Protein AF-A0A0B5AIT6-F1 (afdb_monomer_lite)

Foldseek 3Di:
DDLLVLLVVQCPVDLQSSLQCVCVVVVHPKDWDPPPAIATEHADPVSQVSQQSNVVSNVPANGPCRVRVNNYHYDD

Organism: NCBI:txid1508404

pLDDT: mean 92.34, std 5.12, range [65.25, 96.94]

Radius of gyration: 11.15 Å; chains: 1; bounding box: 22×30×24 Å

InterPro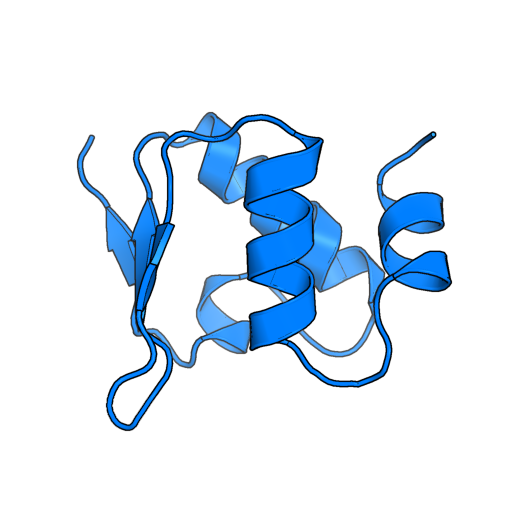 domains:
  IPR045640 Protein of unknown function DUF6407 [PF19945] (13-76)

Structure (mmCIF, N/CA/C/O backbone):
data_AF-A0A0B5AIT6-F1
#
_entry.id   AF-A0A0B5AIT6-F1
#
loop_
_atom_site.group_PDB
_atom_site.id
_atom_site.type_symbol
_atom_site.label_atom_id
_atom_site.label_alt_id
_atom_site.label_comp_id
_atom_site.label_asym_id
_atom_site.label_entity_id
_atom_site.label_seq_id
_atom_site.pdbx_PDB_ins_code
_atom_site.Cartn_x
_atom_site.Cartn_y
_atom_site.Cartn_z
_atom_site.occupancy
_atom_site.B_iso_or_equiv
_atom_site.auth_seq_id
_atom_site.auth_comp_id
_atom_site.auth_asym_id
_atom_site.auth_atom_id
_atom_site.pdbx_PDB_model_num
ATOM 1 N N . MET A 1 1 ? -1.078 17.008 -5.147 1.00 65.25 1 MET A N 1
ATOM 2 C CA . MET A 1 1 ? -1.485 16.251 -3.948 1.00 65.25 1 MET A CA 1
ATOM 3 C C . MET A 1 1 ? -0.269 15.476 -3.463 1.00 65.25 1 MET A C 1
ATOM 5 O O . MET A 1 1 ? 0.412 14.902 -4.305 1.00 65.25 1 MET A O 1
ATOM 9 N N . ASN A 1 2 ? 0.080 15.546 -2.177 1.00 82.25 2 ASN A N 1
ATOM 10 C CA . ASN A 1 2 ? 1.160 14.731 -1.602 1.00 82.25 2 ASN A CA 1
ATOM 11 C C . ASN A 1 2 ? 0.574 13.458 -0.951 1.00 82.25 2 ASN A C 1
ATOM 13 O O . ASN A 1 2 ? -0.641 13.365 -0.782 1.00 82.25 2 ASN A O 1
ATOM 17 N N . PHE A 1 3 ? 1.421 12.480 -0.613 1.00 80.50 3 PHE A N 1
ATOM 18 C CA . PHE A 1 3 ? 0.980 11.181 -0.078 1.00 80.50 3 PHE A CA 1
ATOM 19 C C . PHE A 1 3 ? 0.174 11.312 1.222 1.00 80.50 3 PHE A C 1
ATOM 21 O O . PHE A 1 3 ? -0.834 10.639 1.393 1.00 80.50 3 PHE A O 1
ATOM 28 N N . GLU A 1 4 ? 0.581 12.222 2.108 1.00 84.81 4 GLU A N 1
ATOM 29 C CA . GLU A 1 4 ? -0.093 12.454 3.390 1.00 84.81 4 GLU A CA 1
ATOM 30 C C . GLU A 1 4 ? -1.497 13.035 3.219 1.00 84.81 4 GLU A C 1
ATOM 32 O O . GLU A 1 4 ? -2.412 12.684 3.962 1.00 84.81 4 GLU A O 1
ATOM 37 N N . GLN A 1 5 ? -1.674 13.932 2.248 1.00 87.56 5 GLN A N 1
ATOM 38 C CA . GLN A 1 5 ? -2.977 14.503 1.944 1.00 87.56 5 GLN A CA 1
ATOM 39 C C . GLN A 1 5 ? -3.898 13.457 1.316 1.00 87.56 5 GLN A C 1
ATOM 41 O O . GLN A 1 5 ? -5.037 13.340 1.753 1.00 87.56 5 GLN A O 1
ATOM 46 N N . PHE A 1 6 ? -3.389 12.649 0.378 1.00 91.00 6 PHE A N 1
ATOM 47 C CA . PHE A 1 6 ? -4.152 11.534 -0.188 1.00 91.00 6 PHE A CA 1
ATOM 48 C C . PHE A 1 6 ? -4.593 10.558 0.913 1.00 91.00 6 PHE A C 1
ATOM 50 O O . PHE A 1 6 ? -5.777 10.269 1.046 1.00 91.00 6 PHE A O 1
ATOM 57 N N . ALA A 1 7 ? -3.663 10.106 1.761 1.00 88.81 7 ALA A N 1
ATOM 58 C CA . ALA A 1 7 ? -3.971 9.189 2.855 1.00 88.81 7 ALA A CA 1
ATOM 59 C C . ALA A 1 7 ? -5.057 9.743 3.788 1.00 88.81 7 ALA A C 1
ATOM 61 O O . ALA A 1 7 ? -6.013 9.043 4.091 1.00 88.81 7 ALA A O 1
ATOM 62 N N . LYS A 1 8 ? -4.971 11.015 4.190 1.00 86.12 8 LYS A N 1
ATOM 63 C CA . LYS A 1 8 ? -5.970 11.633 5.079 1.00 86.12 8 LYS A CA 1
ATOM 64 C C . LYS A 1 8 ? -7.346 11.816 4.446 1.00 86.12 8 LYS A C 1
ATOM 66 O O . LYS A 1 8 ? -8.342 11.743 5.157 1.00 86.12 8 LYS A O 1
ATOM 71 N N . GLU A 1 9 ? -7.405 12.120 3.153 1.00 90.12 9 GLU A N 1
ATOM 72 C CA . GLU A 1 9 ? -8.668 12.383 2.451 1.00 90.12 9 GLU A CA 1
ATOM 73 C C . GLU A 1 9 ? -9.384 11.082 2.054 1.00 90.12 9 GLU A C 1
ATOM 75 O O . GLU A 1 9 ? -10.614 11.022 2.090 1.00 90.12 9 GLU A O 1
ATOM 80 N N . HIS A 1 10 ? -8.619 10.038 1.724 1.00 90.56 10 HIS A N 1
ATOM 81 C CA . HIS A 1 10 ? -9.140 8.799 1.145 1.00 90.56 10 HIS A CA 1
ATOM 82 C C . HIS A 1 10 ? -9.199 7.627 2.133 1.00 90.56 10 HIS A C 1
ATOM 84 O O . HIS A 1 10 ? -10.015 6.718 1.969 1.00 90.56 10 HIS A O 1
ATOM 90 N N . PHE A 1 11 ? -8.388 7.623 3.196 1.00 91.06 11 PHE A N 1
ATOM 91 C CA . PHE A 1 11 ? -8.461 6.561 4.194 1.00 91.06 11 PHE A CA 1
ATOM 92 C C . PHE A 1 11 ? -9.675 6.747 5.116 1.00 91.06 11 PHE A C 1
ATOM 94 O O . PHE A 1 11 ? -9.683 7.577 6.022 1.00 91.06 11 PHE A O 1
ATOM 101 N N . GLN A 1 12 ? -10.707 5.931 4.893 1.00 90.56 12 GLN A N 1
ATOM 102 C CA . GLN A 1 12 ? -11.961 5.934 5.661 1.00 90.56 12 GLN A CA 1
ATOM 103 C C . GLN A 1 12 ? -12.093 4.708 6.585 1.00 90.56 12 GLN A C 1
ATOM 105 O O . GLN A 1 12 ? -13.195 4.217 6.824 1.00 90.56 12 GLN A O 1
ATOM 110 N N . GLY A 1 13 ? -10.967 4.161 7.062 1.00 87.81 13 GLY A N 1
ATOM 111 C CA . GLY A 1 13 ? -10.934 2.955 7.903 1.00 87.81 13 GLY A CA 1
ATOM 112 C C . GLY A 1 13 ? -11.112 1.634 7.141 1.00 87.81 13 GLY A C 1
ATOM 113 O O . GLY A 1 13 ? -11.188 0.574 7.755 1.00 87.81 13 GLY A O 1
ATOM 114 N N . ASN A 1 14 ? -11.182 1.667 5.804 1.00 92.00 14 ASN A N 1
ATOM 115 C CA . ASN A 1 14 ? -11.222 0.472 4.959 1.00 92.00 14 ASN A CA 1
ATOM 116 C C . ASN A 1 14 ? -9.936 0.363 4.130 1.00 92.00 14 ASN A C 1
ATOM 118 O O . ASN A 1 14 ? -9.819 0.969 3.064 1.00 92.00 14 ASN A O 1
ATOM 122 N N . LEU A 1 15 ? -8.987 -0.438 4.621 1.00 92.62 15 LEU A N 1
ATOM 123 C CA . LEU A 1 15 ? -7.668 -0.619 4.012 1.00 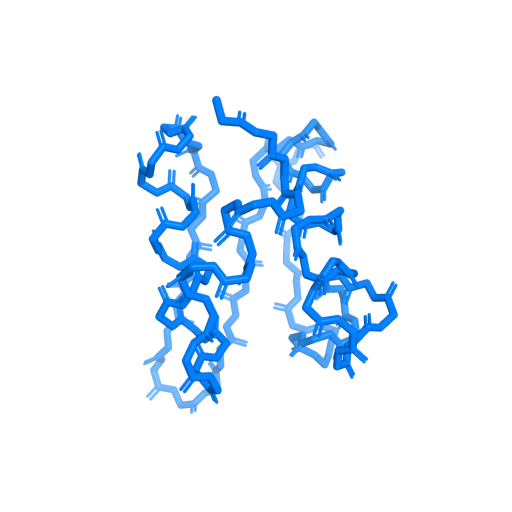92.62 15 LEU A CA 1
ATOM 124 C C . LEU A 1 15 ? -7.733 -1.113 2.559 1.00 92.62 15 LEU A C 1
ATOM 126 O O . LEU A 1 15 ? -7.031 -0.590 1.701 1.00 92.62 15 LEU A O 1
ATOM 130 N N . VAL A 1 16 ? -8.577 -2.104 2.261 1.00 93.19 16 VAL A N 1
ATOM 131 C CA . VAL A 1 16 ? -8.638 -2.695 0.913 1.00 93.19 16 VAL A CA 1
ATOM 132 C C . VAL A 1 16 ? -9.169 -1.690 -0.102 1.00 93.19 16 VAL A C 1
ATOM 134 O O . VAL A 1 16 ? -8.633 -1.581 -1.203 1.00 93.19 16 VAL A O 1
ATOM 137 N N . SER A 1 17 ? -10.202 -0.933 0.272 1.00 94.31 17 SER A N 1
ATOM 138 C CA . SER A 1 17 ? -10.750 0.121 -0.587 1.00 94.31 17 SER A CA 1
ATOM 139 C C . SER A 1 17 ? -9.723 1.229 -0.807 1.00 94.31 17 SER A C 1
ATOM 141 O O . SER A 1 17 ? -9.523 1.646 -1.942 1.00 94.31 17 SER A O 1
ATOM 143 N N . PHE A 1 18 ? -9.008 1.621 0.251 1.00 95.50 18 PHE A N 1
ATOM 144 C CA . PHE A 1 18 ? -7.931 2.605 0.175 1.00 95.50 18 PHE A CA 1
ATOM 145 C C . PHE A 1 18 ? -6.794 2.166 -0.756 1.00 95.50 18 PHE A C 1
ATOM 147 O O . PHE A 1 18 ? -6.365 2.938 -1.609 1.00 95.50 18 PHE A O 1
ATOM 154 N N . ILE A 1 19 ? -6.334 0.915 -0.648 1.00 95.19 19 ILE A N 1
ATOM 155 C CA . ILE A 1 19 ? -5.291 0.381 -1.532 1.00 95.19 19 ILE A CA 1
ATOM 156 C C . ILE A 1 19 ? -5.789 0.323 -2.976 1.00 95.19 19 ILE A C 1
ATOM 158 O O . ILE A 1 19 ? -5.069 0.752 -3.868 1.00 95.19 19 ILE A O 1
ATOM 162 N N . ARG A 1 20 ? -7.017 -0.149 -3.231 1.00 95.75 20 ARG A N 1
ATOM 163 C CA . ARG A 1 20 ? -7.590 -0.157 -4.591 1.00 95.75 20 ARG A CA 1
ATOM 164 C C . ARG A 1 20 ? -7.634 1.237 -5.201 1.00 95.75 20 ARG A C 1
ATOM 166 O O . ARG A 1 20 ? -7.268 1.401 -6.359 1.00 95.75 20 ARG A O 1
ATOM 173 N N . GLU A 1 21 ? -8.053 2.225 -4.422 1.00 95.31 21 GLU A N 1
ATOM 174 C CA . GLU A 1 21 ? -8.108 3.611 -4.872 1.00 95.31 21 GLU A CA 1
ATOM 175 C C . GLU A 1 21 ? -6.710 4.187 -5.122 1.00 95.31 21 GLU A C 1
ATOM 177 O O . GLU A 1 21 ? -6.497 4.845 -6.135 1.00 95.31 21 GLU A O 1
ATOM 182 N N . ALA A 1 22 ? -5.733 3.894 -4.260 1.00 95.19 22 ALA A N 1
ATOM 183 C CA . ALA A 1 22 ? -4.344 4.284 -4.478 1.00 95.19 22 ALA A CA 1
ATOM 184 C C . ALA A 1 22 ? -3.767 3.666 -5.762 1.00 95.19 22 ALA A C 1
ATOM 186 O O . ALA A 1 22 ? -3.141 4.368 -6.556 1.00 95.19 22 ALA A O 1
ATOM 187 N N . LEU A 1 23 ? -3.995 2.369 -5.983 1.00 95.81 23 LEU A N 1
ATOM 188 C CA . LEU A 1 23 ? -3.550 1.663 -7.183 1.00 95.81 23 LEU A CA 1
ATOM 189 C C . LEU A 1 23 ? -4.128 2.303 -8.455 1.00 95.81 23 LEU A C 1
ATOM 191 O O . LEU A 1 23 ? -3.382 2.555 -9.399 1.00 95.81 23 LEU A O 1
ATOM 195 N N . ASP A 1 24 ? -5.425 2.623 -8.457 1.00 95.50 24 ASP A N 1
ATOM 196 C CA . ASP A 1 24 ? -6.105 3.264 -9.590 1.00 95.50 24 ASP A CA 1
ATOM 197 C C . ASP A 1 24 ? -5.636 4.714 -9.803 1.00 95.50 24 ASP A C 1
ATOM 199 O O . ASP A 1 24 ? -5.221 5.092 -10.901 1.00 95.50 24 ASP A O 1
ATOM 203 N N . PHE A 1 25 ? -5.603 5.522 -8.738 1.00 94.38 25 PHE A N 1
ATOM 204 C CA . PHE A 1 25 ? -5.234 6.939 -8.797 1.00 94.38 25 PHE A CA 1
ATOM 205 C C . PHE A 1 25 ? -3.802 7.156 -9.299 1.00 94.38 25 PHE A C 1
ATOM 207 O O . PHE A 1 25 ? -3.550 8.047 -10.112 1.00 94.38 25 PHE A O 1
ATOM 214 N N . TYR A 1 26 ? -2.859 6.337 -8.828 1.00 93.31 26 TYR A N 1
ATOM 215 C CA . TYR A 1 26 ? -1.458 6.396 -9.244 1.00 93.31 26 TYR A CA 1
ATOM 216 C C . TYR A 1 26 ? -1.157 5.541 -10.485 1.00 93.31 26 TYR A C 1
ATOM 218 O O . TYR A 1 26 ? -0.002 5.494 -10.908 1.00 93.31 26 TYR A O 1
ATOM 226 N N . GLN A 1 27 ? -2.176 4.914 -11.087 1.00 95.06 27 GLN A N 1
ATOM 227 C CA . GLN A 1 27 ? -2.068 4.069 -12.283 1.00 95.06 27 GLN A CA 1
ATOM 228 C C . GLN A 1 27 ? -1.005 2.969 -12.145 1.00 95.06 27 GLN A C 1
ATOM 230 O O . GLN A 1 27 ? -0.209 2.725 -13.056 1.00 95.06 27 GLN A O 1
ATOM 235 N N . MET A 1 28 ? -0.975 2.328 -10.978 1.00 95.38 28 MET A N 1
ATOM 236 C CA . MET A 1 28 ? -0.066 1.226 -10.682 1.00 95.38 28 MET A CA 1
ATOM 237 C C . MET A 1 28 ? -0.484 -0.046 -11.420 1.00 95.38 28 MET A C 1
ATOM 239 O O . MET A 1 28 ? -1.660 -0.262 -11.712 1.00 95.38 28 MET A O 1
ATOM 243 N N . LYS A 1 29 ? 0.485 -0.919 -11.692 1.00 96.56 29 LYS A N 1
ATOM 244 C CA . LYS A 1 29 ? 0.231 -2.258 -12.243 1.00 96.56 29 LYS A CA 1
ATOM 245 C C . LYS A 1 29 ? -0.062 -3.299 -11.165 1.00 96.56 29 LYS A C 1
ATOM 247 O O . LYS A 1 29 ? -0.667 -4.330 -11.461 1.00 96.56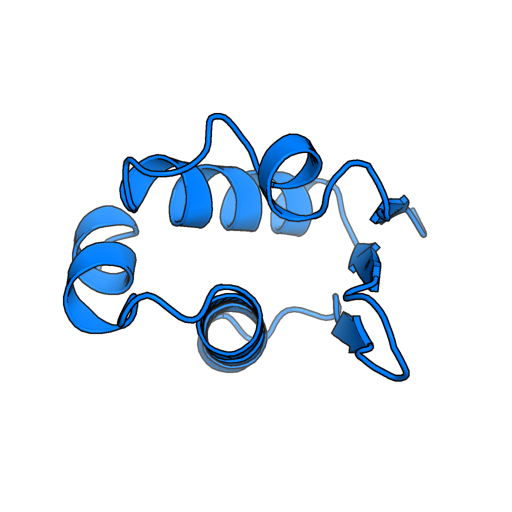 29 LYS A O 1
ATOM 252 N N . SER A 1 30 ? 0.367 -3.034 -9.933 1.00 96.62 30 SER A N 1
ATOM 253 C CA . SER A 1 30 ? 0.012 -3.826 -8.757 1.00 96.62 30 SER A CA 1
ATOM 254 C C . SER A 1 30 ? -1.506 -3.941 -8.591 1.00 96.62 30 SER A C 1
ATOM 256 O O . SER A 1 30 ? -2.265 -3.055 -8.981 1.00 96.62 30 SER A O 1
ATOM 258 N N . HIS A 1 31 ? -1.964 -5.034 -7.990 1.00 96.69 31 HIS A N 1
ATOM 259 C CA . HIS A 1 31 ? -3.387 -5.275 -7.742 1.00 96.69 31 HIS A CA 1
ATOM 260 C C . HIS A 1 31 ? -3.612 -5.978 -6.405 1.00 96.69 31 HIS A C 1
ATOM 262 O O . HIS A 1 31 ? -2.714 -6.620 -5.865 1.00 96.69 31 HIS A O 1
ATOM 268 N N . ILE A 1 32 ? -4.825 -5.846 -5.867 1.00 95.44 32 ILE A N 1
ATOM 269 C CA . ILE A 1 32 ? -5.237 -6.480 -4.613 1.00 95.44 32 ILE A CA 1
ATOM 270 C C . ILE A 1 32 ? -6.496 -7.319 -4.827 1.00 95.44 32 ILE A C 1
ATOM 272 O O . ILE A 1 32 ? -7.551 -6.821 -5.244 1.00 95.44 32 ILE A O 1
ATOM 276 N N . GLU A 1 33 ? -6.386 -8.601 -4.510 1.00 94.81 33 GLU A N 1
ATOM 277 C CA . GLU A 1 33 ? -7.492 -9.551 -4.534 1.00 94.81 33 GLU A CA 1
ATOM 278 C C . GLU A 1 33 ? -8.096 -9.678 -3.135 1.00 94.81 33 GLU A C 1
ATOM 280 O O . GLU A 1 33 ? -7.417 -9.490 -2.129 1.00 94.81 33 GLU A O 1
ATOM 285 N N . GLN A 1 34 ? -9.402 -9.937 -3.060 1.00 88.19 34 GLN A N 1
ATOM 286 C CA . GLN A 1 34 ? -10.118 -10.080 -1.791 1.00 88.19 34 GLN A CA 1
ATOM 287 C C . GLN A 1 34 ? -11.230 -11.119 -1.958 1.00 88.19 34 GLN A C 1
ATOM 289 O O . GLN A 1 34 ? -12.405 -10.769 -2.054 1.00 88.19 34 GLN A O 1
ATOM 294 N N . GLU A 1 35 ? -10.859 -12.397 -2.050 1.00 77.00 35 GLU A N 1
ATOM 295 C CA . GLU A 1 35 ? -11.839 -13.494 -2.047 1.00 77.00 35 GLU A CA 1
ATOM 296 C C . GLU A 1 35 ? -12.296 -13.840 -0.621 1.00 77.00 35 GLU A C 1
ATOM 298 O O . GLU A 1 35 ? -13.484 -14.041 -0.379 1.00 77.00 35 GLU A O 1
ATOM 303 N N . GLN A 1 36 ? -11.366 -13.871 0.338 1.00 80.94 36 GLN A N 1
ATOM 304 C CA . GLN A 1 36 ? -11.642 -14.094 1.766 1.00 80.94 36 GLN A CA 1
ATOM 305 C C . GLN A 1 36 ? -10.792 -13.154 2.616 1.00 80.94 36 GLN A C 1
ATOM 307 O O . GLN A 1 36 ? -11.314 -12.375 3.410 1.00 80.94 36 GLN A O 1
ATOM 312 N N . GLU A 1 37 ? -9.486 -13.170 2.368 1.00 89.31 37 GLU A N 1
ATOM 313 C CA . GLU A 1 37 ? -8.517 -12.255 2.956 1.00 89.31 37 GLU A CA 1
ATOM 314 C C . GLU A 1 37 ? -7.871 -11.424 1.843 1.00 89.31 37 GLU A C 1
ATOM 316 O O . GLU A 1 37 ? -7.762 -11.904 0.710 1.00 89.31 37 GLU A O 1
ATOM 321 N N . PRO A 1 38 ? -7.482 -10.170 2.120 1.00 92.62 38 PRO A N 1
ATOM 322 C CA . PRO A 1 38 ? -6.805 -9.356 1.130 1.00 92.62 38 PRO A CA 1
ATOM 323 C C . PRO A 1 38 ? -5.414 -9.915 0.827 1.00 92.62 38 PRO A C 1
ATOM 325 O O . PRO A 1 38 ? -4.636 -10.174 1.747 1.00 92.62 38 PRO A O 1
ATOM 328 N N . HIS A 1 39 ? -5.101 -10.050 -0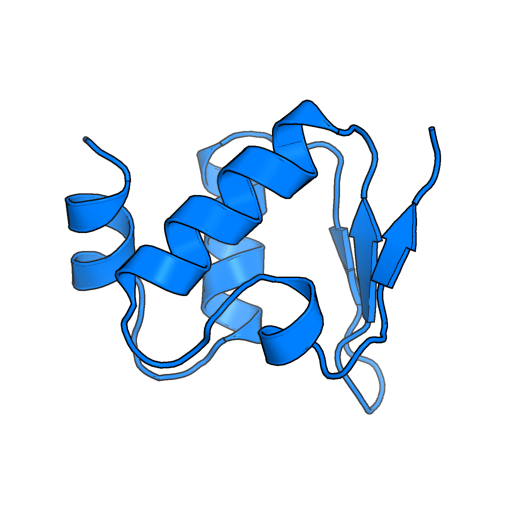.460 1.00 95.50 39 HIS A N 1
ATOM 329 C CA . HIS A 1 39 ? -3.784 -10.454 -0.951 1.00 95.50 39 HIS A CA 1
ATOM 330 C C . HIS A 1 39 ? -3.287 -9.443 -1.981 1.00 95.50 39 HIS A C 1
ATOM 332 O O . HIS A 1 39 ? -3.977 -9.149 -2.959 1.00 95.50 39 HIS A O 1
ATOM 338 N N . LEU A 1 40 ? -2.101 -8.884 -1.748 1.00 96.38 40 LEU A N 1
ATOM 339 C CA . LEU A 1 40 ? -1.512 -7.833 -2.574 1.00 96.38 40 LEU A CA 1
ATOM 340 C C . LEU A 1 40 ? -0.452 -8.410 -3.514 1.00 96.38 40 LEU A C 1
ATOM 342 O O . LEU A 1 40 ? 0.474 -9.090 -3.079 1.00 96.38 40 LEU A O 1
ATOM 346 N N . TYR A 1 41 ? -0.549 -8.082 -4.794 1.00 96.69 41 TYR A N 1
ATOM 347 C CA . TYR A 1 41 ? 0.397 -8.477 -5.830 1.00 96.69 41 TYR A CA 1
ATOM 348 C C . TYR A 1 41 ? 1.126 -7.236 -6.336 1.00 96.69 41 TYR A C 1
ATOM 350 O O . TYR A 1 41 ? 0.512 -6.352 -6.934 1.00 96.69 41 TYR A O 1
ATOM 358 N N . LEU A 1 42 ? 2.430 -7.172 -6.078 1.00 96.94 42 LEU A N 1
ATOM 359 C CA . LEU A 1 42 ? 3.299 -6.043 -6.383 1.00 96.94 42 LEU A CA 1
ATOM 360 C C . LEU A 1 42 ? 4.051 -6.257 -7.699 1.00 96.94 42 LEU A C 1
ATOM 362 O O . LEU A 1 42 ? 4.780 -7.240 -7.844 1.00 96.94 42 LEU A O 1
ATOM 366 N N . ASP A 1 43 ? 3.917 -5.318 -8.635 1.00 96.94 43 ASP A N 1
ATOM 367 C CA . ASP A 1 43 ? 4.572 -5.372 -9.955 1.00 96.94 43 ASP A CA 1
ATOM 368 C C . ASP A 1 43 ? 5.970 -4.727 -9.951 1.00 96.94 43 ASP A C 1
ATOM 370 O O . ASP A 1 43 ? 6.797 -5.010 -10.813 1.00 96.94 43 ASP A O 1
ATOM 374 N N . SER A 1 44 ? 6.278 -3.866 -8.972 1.00 96.50 44 SER A N 1
ATOM 375 C CA . SER A 1 44 ? 7.611 -3.266 -8.844 1.00 96.50 44 SER A CA 1
ATOM 376 C C . SER A 1 44 ? 7.949 -2.796 -7.426 1.00 96.50 44 SER A C 1
ATOM 378 O O . SER A 1 44 ? 7.071 -2.429 -6.644 1.00 96.50 44 SER A O 1
ATOM 380 N N . ILE A 1 45 ? 9.252 -2.688 -7.137 1.00 96.25 45 ILE A N 1
ATOM 381 C CA . ILE A 1 45 ? 9.784 -2.078 -5.901 1.00 96.25 45 ILE A CA 1
ATOM 382 C C . ILE A 1 45 ? 9.304 -0.624 -5.738 1.00 96.25 45 ILE A C 1
ATOM 384 O O . ILE A 1 45 ? 9.129 -0.131 -4.625 1.00 96.25 45 ILE A O 1
ATOM 388 N N . ALA A 1 46 ? 9.116 0.100 -6.846 1.00 95.62 46 ALA A N 1
ATOM 389 C CA . ALA A 1 46 ? 8.661 1.487 -6.803 1.00 95.62 46 ALA A CA 1
ATOM 390 C C . ALA A 1 46 ? 7.219 1.595 -6.282 1.00 95.62 46 ALA A C 1
ATOM 392 O O . ALA A 1 46 ? 6.931 2.465 -5.460 1.00 95.62 46 ALA A O 1
ATOM 393 N N . GLU A 1 47 ? 6.342 0.694 -6.727 1.00 95.56 47 GLU A N 1
ATOM 394 C CA . GLU A 1 47 ? 4.951 0.619 -6.275 1.00 95.56 47 GLU A CA 1
ATOM 395 C C . GLU A 1 47 ? 4.866 0.158 -4.816 1.00 95.56 47 GLU A C 1
ATOM 397 O O . GLU A 1 47 ? 4.140 0.773 -4.038 1.00 95.56 47 GLU A O 1
ATOM 402 N N . GLU A 1 48 ? 5.683 -0.823 -4.406 1.00 96.31 48 GLU A N 1
ATOM 403 C CA . GLU A 1 48 ? 5.798 -1.239 -2.998 1.00 96.31 48 GLU A CA 1
ATOM 404 C C . GLU A 1 48 ? 6.142 -0.055 -2.091 1.00 96.31 48 GLU A C 1
ATOM 406 O O . GLU A 1 48 ? 5.430 0.236 -1.134 1.00 96.31 48 GLU A O 1
ATOM 411 N N . ASN A 1 49 ? 7.194 0.692 -2.436 1.00 95.62 49 ASN A N 1
ATOM 412 C CA . ASN A 1 49 ? 7.611 1.857 -1.661 1.00 95.62 49 ASN A CA 1
ATOM 413 C C . ASN A 1 49 ? 6.537 2.950 -1.624 1.00 95.62 49 ASN A C 1
ATOM 415 O O . ASN A 1 49 ? 6.391 3.634 -0.610 1.00 95.62 49 ASN A O 1
ATOM 419 N N . MET A 1 50 ? 5.796 3.154 -2.716 1.00 94.06 50 MET A N 1
ATOM 420 C CA . MET A 1 50 ? 4.716 4.139 -2.737 1.00 94.06 50 MET A CA 1
ATOM 421 C C . MET A 1 50 ? 3.553 3.706 -1.837 1.00 94.06 50 MET A C 1
ATOM 423 O O . MET A 1 50 ? 3.086 4.515 -1.034 1.00 94.06 50 MET A O 1
ATOM 427 N N . LEU A 1 51 ? 3.118 2.447 -1.926 1.00 95.44 51 LEU A N 1
ATOM 428 C CA . LEU A 1 51 ? 2.045 1.904 -1.094 1.00 95.44 51 LEU A CA 1
ATOM 429 C C . LEU A 1 51 ? 2.421 1.895 0.388 1.00 95.44 51 LEU A C 1
ATOM 431 O O . LEU A 1 51 ? 1.611 2.322 1.206 1.00 95.44 51 LEU A O 1
ATOM 435 N N . THR A 1 52 ? 3.654 1.514 0.731 1.00 95.94 52 THR A N 1
ATOM 436 C CA . THR A 1 52 ? 4.169 1.599 2.105 1.00 95.94 52 THR A CA 1
ATOM 437 C C . THR A 1 52 ? 4.040 3.014 2.650 1.00 95.94 52 THR A C 1
ATOM 439 O O . THR A 1 52 ? 3.448 3.199 3.706 1.00 95.94 52 THR A O 1
ATOM 442 N N . ARG A 1 53 ? 4.475 4.034 1.900 1.00 94.94 53 ARG A N 1
ATOM 443 C CA . ARG A 1 53 ? 4.373 5.435 2.346 1.00 94.94 53 ARG A CA 1
ATOM 444 C C . ARG A 1 53 ? 2.936 5.922 2.500 1.00 94.94 53 ARG A C 1
ATOM 446 O O . ARG A 1 53 ? 2.655 6.724 3.387 1.00 94.94 53 ARG A O 1
ATOM 453 N N . LEU A 1 54 ? 2.033 5.485 1.624 1.00 94.56 54 LEU A N 1
ATOM 454 C CA . LEU A 1 54 ? 0.612 5.830 1.703 1.00 94.56 54 LEU A CA 1
ATOM 455 C C . LEU A 1 54 ? -0.043 5.209 2.937 1.00 94.56 54 LEU A C 1
ATOM 457 O O . LEU A 1 54 ? -0.789 5.882 3.642 1.00 94.56 54 LEU A O 1
ATOM 461 N N . VAL A 1 55 ? 0.266 3.944 3.205 1.00 94.38 55 VAL A N 1
ATOM 462 C CA . VAL A 1 55 ? -0.233 3.200 4.359 1.00 94.38 55 VAL A CA 1
ATOM 463 C C . VAL A 1 55 ? 0.351 3.741 5.664 1.00 94.38 55 VAL A C 1
ATOM 465 O O . VAL A 1 55 ? -0.411 4.016 6.586 1.00 94.38 55 VAL A O 1
ATOM 468 N N . GLU A 1 56 ? 1.656 4.005 5.730 1.00 94.94 56 GLU A N 1
ATOM 469 C CA . GLU A 1 56 ? 2.305 4.670 6.871 1.00 94.94 56 GLU A CA 1
ATOM 470 C C . GLU A 1 56 ? 1.642 6.017 7.193 1.00 94.94 56 GLU A C 1
ATOM 472 O O . GLU A 1 56 ? 1.405 6.348 8.355 1.00 94.94 56 GLU A O 1
ATOM 477 N N . ALA A 1 57 ? 1.287 6.790 6.162 1.00 93.38 57 ALA A N 1
ATOM 478 C CA . ALA A 1 57 ? 0.654 8.09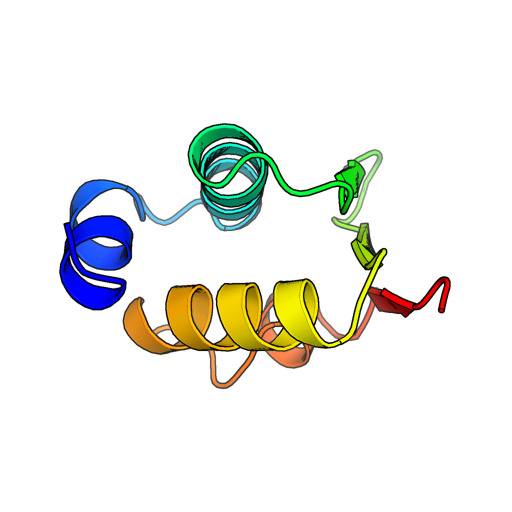4 6.327 1.00 93.38 57 ALA A CA 1
ATOM 479 C C . ALA A 1 57 ? -0.772 8.031 6.909 1.00 93.38 57 ALA A C 1
ATOM 481 O O . ALA A 1 57 ? -1.267 9.053 7.391 1.00 93.38 57 ALA A O 1
ATOM 482 N N . THR A 1 58 ? -1.423 6.860 6.910 1.00 91.00 58 THR A N 1
ATOM 483 C CA . THR A 1 58 ? -2.690 6.652 7.638 1.00 91.00 58 THR A CA 1
ATOM 484 C C . THR A 1 58 ? -2.488 6.648 9.155 1.00 91.00 58 THR A C 1
ATOM 486 O O . THR A 1 58 ? -3.416 6.952 9.901 1.00 91.00 58 THR A O 1
ATOM 489 N N . GLY A 1 59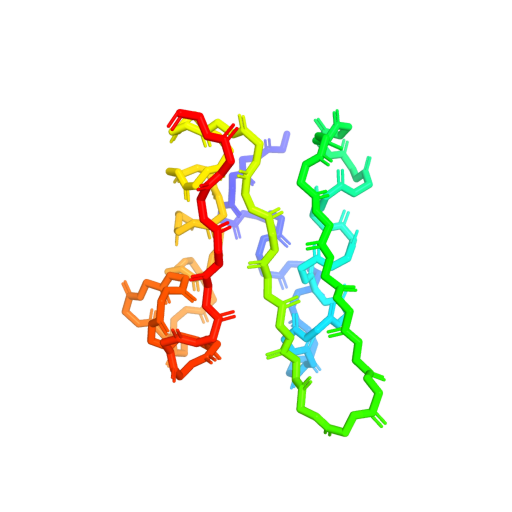 ? -1.276 6.324 9.621 1.00 90.56 59 GLY A N 1
ATOM 490 C CA . GLY A 1 59 ? -0.940 6.177 11.036 1.00 90.56 59 GLY A CA 1
ATOM 491 C C . GLY A 1 59 ? -1.441 4.884 11.688 1.00 90.56 59 GLY A C 1
ATOM 492 O O . GLY A 1 59 ? -1.175 4.683 12.871 1.00 90.56 59 GLY A O 1
ATOM 493 N N . GLU A 1 60 ? -2.146 4.013 10.959 1.00 90.44 60 GLU A N 1
ATOM 494 C CA . GLU A 1 60 ? -2.653 2.741 11.497 1.00 90.44 60 GLU A CA 1
ATOM 495 C C . GLU A 1 60 ? -1.655 1.585 11.375 1.00 90.44 60 GLU A C 1
ATOM 497 O O . GLU A 1 60 ? -1.663 0.675 12.204 1.00 90.44 60 GLU A O 1
ATOM 502 N N . TYR A 1 61 ? -0.781 1.622 10.368 1.00 93.06 61 TYR A N 1
ATOM 503 C CA . TYR A 1 61 ? 0.108 0.511 10.031 1.00 93.06 61 TYR A CA 1
ATOM 504 C C . TYR A 1 61 ? 1.542 1.000 9.835 1.00 93.06 61 TYR A C 1
ATOM 506 O O . TYR A 1 61 ? 1.772 2.123 9.387 1.00 93.06 61 TYR A O 1
ATOM 514 N N . ALA A 1 62 ? 2.507 0.140 10.170 1.00 92.31 62 ALA A N 1
ATOM 515 C CA . ALA A 1 62 ? 3.928 0.448 10.038 1.00 92.31 62 ALA A CA 1
ATOM 516 C C . ALA A 1 62 ? 4.424 0.382 8.587 1.00 92.31 62 ALA A C 1
ATOM 518 O O . ALA A 1 62 ? 5.326 1.125 8.237 1.00 92.31 62 ALA A O 1
ATOM 519 N N . ASP A 1 63 ? 3.856 -0.502 7.764 1.00 94.12 63 ASP A N 1
ATOM 520 C CA . ASP A 1 63 ? 4.170 -0.659 6.344 1.00 94.12 63 ASP A CA 1
ATOM 521 C C . ASP A 1 63 ? 3.058 -1.451 5.625 1.00 94.12 63 ASP A C 1
ATOM 523 O O . ASP A 1 63 ? 2.087 -1.906 6.244 1.00 94.12 63 ASP A O 1
ATOM 527 N N . ILE A 1 64 ? 3.187 -1.610 4.300 1.00 93.88 64 ILE A N 1
ATOM 528 C CA . ILE A 1 64 ? 2.214 -2.352 3.483 1.00 93.88 64 ILE A CA 1
ATOM 529 C C . ILE A 1 64 ? 2.158 -3.847 3.834 1.00 93.88 64 ILE A C 1
ATOM 531 O O . ILE A 1 64 ? 1.101 -4.467 3.717 1.00 93.88 64 ILE A O 1
ATOM 535 N N . GLU A 1 65 ? 3.271 -4.428 4.288 1.00 94.06 65 GLU A N 1
ATOM 536 C CA . GLU A 1 65 ? 3.353 -5.849 4.634 1.00 94.06 65 GLU A CA 1
ATOM 537 C C . GLU A 1 65 ? 2.592 -6.131 5.934 1.00 94.06 65 GLU A C 1
ATOM 539 O O . GLU A 1 65 ? 1.797 -7.066 5.997 1.00 94.06 65 GLU A O 1
ATOM 544 N N . SER A 1 66 ? 2.735 -5.259 6.929 1.00 93.19 66 SER A N 1
ATOM 545 C CA . SER A 1 66 ? 1.986 -5.276 8.186 1.00 93.19 66 SER A CA 1
ATOM 546 C C . SER A 1 66 ? 0.497 -5.051 7.948 1.00 93.19 66 SER A C 1
ATOM 548 O O . SER A 1 66 ? -0.329 -5.735 8.546 1.00 93.19 66 SER A O 1
ATOM 550 N N . ALA A 1 67 ? 0.144 -4.127 7.050 1.00 92.62 67 ALA A N 1
ATOM 551 C CA . ALA A 1 67 ? -1.246 -3.820 6.728 1.00 92.62 67 ALA A CA 1
ATOM 552 C C . ALA A 1 67 ? -1.990 -5.011 6.102 1.00 92.62 67 ALA A C 1
ATOM 554 O O . ALA A 1 67 ? -3.171 -5.218 6.365 1.00 92.62 67 ALA A O 1
ATOM 555 N N . ILE A 1 68 ? -1.296 -5.819 5.300 1.00 93.19 68 ILE A N 1
ATOM 556 C CA . ILE A 1 68 ? -1.867 -6.985 4.612 1.00 93.19 68 ILE A CA 1
ATOM 557 C C . ILE A 1 68 ? -1.533 -8.308 5.343 1.00 93.19 68 ILE A C 1
ATOM 559 O O . ILE A 1 68 ? -1.836 -9.394 4.853 1.00 93.19 68 ILE A O 1
ATOM 563 N N . GLU A 1 69 ? -0.969 -8.235 6.554 1.00 92.38 69 GLU A N 1
ATOM 564 C CA . GLU A 1 69 ? -0.548 -9.377 7.389 1.00 92.38 69 GLU A CA 1
ATOM 565 C C . GLU A 1 69 ? 0.382 -10.363 6.652 1.00 92.38 69 GLU A C 1
ATOM 567 O O . GLU A 1 69 ? 0.255 -11.582 6.755 1.00 92.38 69 GLU A O 1
ATOM 572 N N . GLY A 1 70 ? 1.315 -9.836 5.858 1.00 88.50 70 GLY A N 1
ATOM 573 C CA . GLY A 1 70 ? 2.289 -10.626 5.104 1.00 88.50 70 GLY A CA 1
ATOM 574 C C . GLY A 1 70 ? 1.740 -11.295 3.839 1.00 88.50 70 GLY A C 1
ATOM 575 O O . GLY A 1 70 ? 2.498 -11.967 3.139 1.00 88.50 70 GLY A O 1
ATOM 576 N N . ARG A 1 71 ? 0.457 -11.106 3.489 1.00 94.06 71 ARG A N 1
ATOM 577 C CA . ARG A 1 71 ? -0.156 -11.637 2.252 1.00 94.06 71 ARG A CA 1
ATOM 578 C C . ARG A 1 71 ? 0.223 -10.793 1.028 1.00 94.06 71 ARG A C 1
ATOM 580 O O . ARG A 1 71 ? -0.618 -10.185 0.369 1.00 94.06 71 ARG A O 1
ATOM 587 N N . VAL A 1 72 ? 1.524 -10.731 0.756 1.00 94.81 72 VAL A N 1
ATOM 588 C CA . VAL A 1 72 ? 2.126 -9.938 -0.320 1.00 94.81 72 VAL A CA 1
ATOM 589 C C . VAL A 1 72 ? 2.926 -10.847 -1.255 1.00 94.81 72 VAL A C 1
ATOM 591 O O . VAL A 1 72 ? 3.790 -11.609 -0.826 1.00 94.81 72 VAL A O 1
ATOM 594 N N . THR A 1 73 ? 2.675 -10.746 -2.557 1.00 96.00 73 THR A N 1
ATOM 595 C CA . THR A 1 73 ? 3.435 -11.421 -3.615 1.00 96.00 73 THR A CA 1
ATOM 596 C C . THR A 1 73 ? 4.163 -10.384 -4.462 1.00 96.00 73 THR A C 1
ATOM 598 O O . THR A 1 73 ? 3.554 -9.428 -4.923 1.00 96.00 73 THR A O 1
ATOM 601 N N . ARG A 1 74 ? 5.468 -10.571 -4.679 1.00 95.12 74 ARG A N 1
ATOM 602 C CA . ARG A 1 74 ? 6.328 -9.673 -5.466 1.00 95.12 74 ARG A CA 1
ATOM 603 C C . ARG A 1 74 ? 6.650 -10.342 -6.805 1.00 95.12 74 ARG A C 1
ATOM 605 O O . ARG A 1 74 ? 7.203 -11.438 -6.803 1.00 95.12 74 ARG A O 1
ATOM 612 N N . ASN A 1 75 ? 6.284 -9.709 -7.919 1.00 90.06 75 ASN A N 1
ATOM 613 C CA . ASN A 1 75 ? 6.380 -10.271 -9.276 1.00 90.06 75 ASN A CA 1
ATOM 614 C C . ASN A 1 75 ? 7.530 -9.679 -10.118 1.00 90.06 75 ASN A C 1
ATOM 616 O O . ASN A 1 75 ? 7.482 -9.735 -11.348 1.00 90.06 75 ASN A O 1
ATOM 620 N N . TYR A 1 76 ? 8.555 -9.121 -9.472 1.00 89.31 76 TYR A N 1
ATOM 621 C CA . TYR A 1 76 ? 9.716 -8.488 -10.108 1.00 89.31 76 TYR A CA 1
ATOM 622 C C . TYR A 1 76 ? 11.039 -9.171 -9.747 1.00 89.31 76 TYR A C 1
ATOM 624 O O . TYR A 1 76 ? 11.091 -9.882 -8.717 1.00 89.31 76 TYR A O 1
#

Secondary structure (DSSP, 8-state):
--HHHHHHHH-SS-HHHHHHHHHHHTT-S-EEEESSSEEEEES-HHHHHHHHHHHHTTSS-SSHHHHTTT-EEE--

Sequence (76 aa):
MNFEQFAKEHFQGNLVSFIREALDFYQMKSHIEQEQEPHLYLDSIAEENMLTRLVEATGEYADIESAIEGRVTRNY